Protein AF-A0A970DV91-F1 (afdb_monomer_lite)

Secondary structure (DSSP, 8-state):
-HHHHHHHHHHHHHHH---HHHHHHHHHHHHHHHHHIIIII---GGG--HHHHHHHHHHHHHTT--HHHHHHHHHHHHHHHHHHHHTTSS--

Radius of gyration: 12.73 Å; chains: 1; bounding box: 32×21×33 Å

pLDDT: mean 87.09, std 9.04, range [59.94, 96.69]

Sequence (92 aa):
MQDYLEAFNNYIVVERGLAPNTLESYGRDLRQYLDYLSEKKGIALNETTQATVGGYLLYLQAKGRAASTISRSLAAIKAFYHFLVREQIIQR

Foldseek 3Di:
DVVLLVVLLVCCVPPPVDDPVLSVLLSVLVVVLVCCCCVVPVDDPQRDDPVSLVVVLVVCVVVVHDPVSSVSSVVSVVSSVVVCVVVVVYDD

Structure (mmCIF, N/CA/C/O backbone):
data_AF-A0A970DV91-F1
#
_entry.id   AF-A0A970DV91-F1
#
loop_
_atom_site.g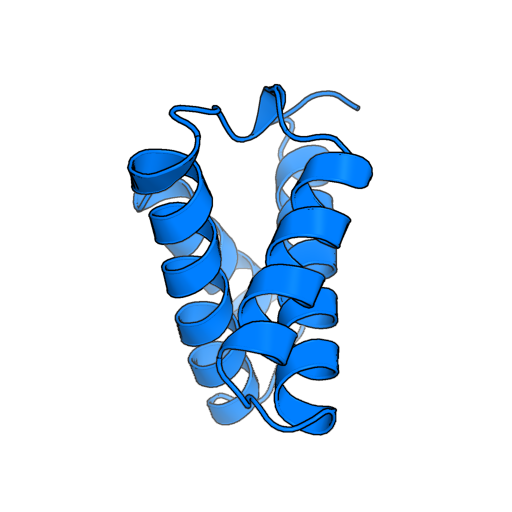roup_PDB
_atom_site.id
_atom_site.type_symbol
_atom_site.label_atom_id
_atom_site.label_alt_id
_atom_site.label_comp_id
_atom_site.label_asym_id
_atom_site.label_entity_id
_atom_site.label_seq_id
_atom_site.pdbx_PDB_ins_code
_atom_site.Cartn_x
_atom_site.Cartn_y
_atom_site.Cartn_z
_atom_site.occupancy
_atom_site.B_iso_or_equiv
_atom_site.auth_seq_id
_atom_site.auth_comp_id
_atom_site.auth_asym_id
_atom_site.auth_atom_id
_atom_site.pdbx_PDB_model_num
ATOM 1 N N . MET A 1 1 ? -12.465 -7.899 0.763 1.00 63.28 1 MET A N 1
ATOM 2 C CA . MET A 1 1 ? -11.234 -7.167 0.355 1.00 63.28 1 MET A CA 1
ATOM 3 C C . MET A 1 1 ? -10.753 -7.607 -1.023 1.00 63.28 1 MET A C 1
ATOM 5 O O . MET A 1 1 ? -10.384 -6.735 -1.798 1.00 63.28 1 MET A O 1
ATOM 9 N N . GLN A 1 2 ? -10.795 -8.908 -1.343 1.00 64.75 2 GLN A N 1
ATOM 10 C CA . GLN A 1 2 ? -10.512 -9.438 -2.688 1.00 64.75 2 GLN A CA 1
ATOM 11 C C . GLN A 1 2 ? -11.398 -8.791 -3.775 1.00 64.75 2 GLN A C 1
ATOM 13 O O . GLN A 1 2 ? -10.880 -8.402 -4.817 1.00 64.75 2 GLN A O 1
ATOM 18 N N . ASP A 1 3 ? -12.680 -8.542 -3.485 1.00 78.94 3 ASP A N 1
ATOM 19 C CA . ASP A 1 3 ? -13.634 -7.907 -4.414 1.00 78.94 3 ASP A CA 1
ATOM 20 C C . ASP A 1 3 ? -13.202 -6.509 -4.886 1.00 78.94 3 ASP A C 1
ATOM 22 O O . ASP A 1 3 ? -13.330 -6.160 -6.056 1.00 78.94 3 ASP A O 1
ATOM 26 N N . TYR A 1 4 ? -12.613 -5.706 -3.994 1.00 83.75 4 TYR A N 1
ATOM 27 C CA . TYR A 1 4 ? -12.141 -4.362 -4.341 1.00 83.75 4 TYR A CA 1
ATOM 28 C C . TYR A 1 4 ? -10.926 -4.393 -5.263 1.00 83.75 4 TYR A C 1
ATOM 30 O O . TYR A 1 4 ? -10.759 -3.510 -6.103 1.00 83.75 4 TYR A O 1
ATOM 38 N N . LEU A 1 5 ? -10.069 -5.403 -5.108 1.00 84.31 5 LEU A N 1
ATOM 39 C CA . LEU A 1 5 ? -8.905 -5.570 -5.965 1.00 84.31 5 LEU A CA 1
ATOM 40 C C . LEU A 1 5 ? -9.314 -5.981 -7.382 1.00 84.31 5 LEU A C 1
ATOM 42 O O . LEU A 1 5 ? -8.721 -5.504 -8.347 1.00 84.31 5 LEU A O 1
ATOM 46 N N . GLU A 1 6 ? -10.321 -6.841 -7.512 1.00 84.75 6 GLU A N 1
ATOM 47 C CA . GLU A 1 6 ? -10.867 -7.221 -8.814 1.00 84.75 6 GLU A CA 1
ATOM 48 C C . GLU A 1 6 ? -11.500 -6.016 -9.521 1.00 84.75 6 GLU A C 1
ATOM 50 O O . GLU A 1 6 ? -11.158 -5.727 -10.671 1.00 84.75 6 GLU A O 1
ATOM 55 N N . ALA A 1 7 ? -12.314 -5.236 -8.802 1.00 85.88 7 ALA A N 1
ATOM 56 C CA . ALA A 1 7 ? -12.891 -3.998 -9.321 1.00 85.88 7 ALA A CA 1
ATOM 57 C C . ALA A 1 7 ? -11.808 -2.997 -9.769 1.00 85.88 7 ALA A C 1
ATOM 59 O O . ALA A 1 7 ? -11.902 -2.409 -10.848 1.00 85.88 7 ALA A O 1
ATOM 60 N N . PHE A 1 8 ? -10.733 -2.856 -8.987 1.00 86.06 8 PHE A N 1
ATOM 61 C CA . PHE A 1 8 ? -9.600 -2.004 -9.341 1.00 86.06 8 PHE A CA 1
ATOM 62 C C . PHE A 1 8 ? -8.852 -2.487 -10.587 1.00 86.06 8 PHE A C 1
ATOM 64 O O . PHE A 1 8 ? -8.481 -1.669 -11.430 1.00 86.06 8 PHE A O 1
ATOM 71 N N . ASN A 1 9 ? -8.626 -3.797 -10.718 1.00 83.12 9 ASN A N 1
ATOM 72 C CA . ASN A 1 9 ? -7.972 -4.359 -11.898 1.00 83.12 9 ASN A CA 1
ATOM 73 C C . ASN A 1 9 ? -8.797 -4.068 -13.157 1.00 83.12 9 ASN A C 1
ATOM 75 O O . ASN A 1 9 ? -8.237 -3.592 -14.142 1.00 83.12 9 ASN A O 1
ATOM 79 N N . ASN A 1 10 ? -10.118 -4.258 -13.100 1.00 83.00 10 ASN A N 1
ATOM 80 C CA . ASN A 1 10 ? -11.017 -3.938 -14.212 1.00 83.00 10 ASN A CA 1
ATOM 81 C C . ASN A 1 10 ? -10.971 -2.443 -14.563 1.00 83.00 10 ASN A C 1
ATOM 83 O O . ASN A 1 10 ? -10.811 -2.080 -15.728 1.00 83.00 10 ASN A O 1
ATOM 87 N N . TYR A 1 11 ? -11.021 -1.572 -13.553 1.00 82.88 11 TYR A N 1
ATOM 88 C CA . TYR A 1 11 ? -10.919 -0.126 -13.739 1.00 82.88 11 TYR A CA 1
ATOM 89 C C . TYR A 1 11 ? -9.596 0.292 -14.391 1.00 82.88 11 TYR A C 1
ATOM 91 O O . TYR A 1 11 ? -9.590 1.060 -15.352 1.00 82.88 11 TYR A O 1
ATOM 99 N N . ILE A 1 12 ? -8.459 -0.203 -13.895 1.00 76.00 12 ILE A N 1
ATOM 100 C CA . ILE A 1 12 ? -7.154 0.299 -14.334 1.00 76.00 12 ILE A CA 1
ATOM 101 C C . ILE A 1 12 ? -6.752 -0.223 -15.723 1.00 76.00 12 ILE A C 1
ATOM 103 O O . ILE A 1 12 ? -5.984 0.453 -16.414 1.00 76.00 12 ILE A O 1
ATOM 107 N N . VAL A 1 13 ? -7.311 -1.365 -16.154 1.00 75.06 13 VAL A N 1
ATOM 108 C CA . VAL A 1 13 ? -7.254 -1.824 -17.553 1.00 75.06 13 VAL A CA 1
ATOM 109 C C . VAL A 1 13 ? -7.970 -0.823 -18.465 1.00 75.06 13 VAL A C 1
ATOM 111 O O . VAL A 1 13 ? -7.391 -0.384 -19.456 1.00 75.06 13 VAL A O 1
ATOM 114 N N . VAL A 1 14 ? -9.206 -0.451 -18.122 1.00 69.25 14 VAL A N 1
ATOM 115 C CA . VAL A 1 14 ? -10.089 0.344 -18.992 1.00 69.25 14 VAL A CA 1
ATOM 116 C C . VAL A 1 14 ? -9.691 1.822 -19.026 1.00 69.25 14 VAL A C 1
ATOM 118 O O . VAL A 1 14 ? -9.604 2.414 -20.096 1.00 69.25 14 VAL A O 1
ATOM 121 N N . GLU A 1 15 ? -9.411 2.422 -17.870 1.00 66.44 15 GLU A N 1
ATOM 122 C CA . GLU A 1 15 ? -9.277 3.881 -17.736 1.00 66.44 15 GLU A CA 1
ATOM 123 C C . GLU A 1 15 ? -7.841 4.398 -17.879 1.00 66.44 15 GLU A C 1
ATOM 125 O O . GLU A 1 15 ? -7.637 5.589 -18.117 1.00 66.44 15 GLU A O 1
ATOM 130 N N . ARG A 1 16 ? -6.822 3.547 -17.691 1.00 65.62 16 ARG A N 1
ATOM 131 C CA . ARG A 1 16 ? -5.415 3.995 -17.689 1.00 65.62 16 ARG A CA 1
ATOM 132 C C . ARG A 1 16 ? -4.518 3.339 -18.723 1.00 65.62 16 ARG A C 1
ATOM 134 O O . ARG A 1 16 ? -3.376 3.779 -18.848 1.00 65.62 16 ARG A O 1
ATOM 141 N N . GLY A 1 17 ? -4.995 2.317 -19.440 1.00 66.75 17 GLY A N 1
ATOM 142 C CA . GLY A 1 17 ? -4.218 1.642 -20.484 1.00 66.75 17 GLY A CA 1
ATOM 143 C C . GLY A 1 17 ? -2.842 1.168 -20.003 1.00 66.75 17 GLY A C 1
ATOM 144 O O . GLY A 1 17 ? -1.879 1.185 -20.770 1.00 66.75 17 GLY A O 1
ATOM 145 N N . LEU A 1 18 ? -2.712 0.826 -18.713 1.00 70.31 18 LEU A N 1
ATOM 146 C CA . LEU A 1 18 ? -1.430 0.411 -18.152 1.00 70.31 18 LEU A CA 1
ATOM 147 C C . LEU A 1 18 ? -0.959 -0.877 -18.824 1.00 70.31 18 LEU A C 1
ATOM 149 O O . LEU A 1 18 ? -1.749 -1.783 -19.088 1.00 70.31 18 LEU A O 1
ATOM 153 N N . ALA A 1 19 ? 0.354 -0.977 -19.042 1.00 76.94 19 ALA A N 1
ATOM 154 C CA . ALA A 1 19 ? 0.953 -2.190 -19.573 1.00 76.94 19 ALA A CA 1
ATOM 155 C C . ALA A 1 19 ? 0.599 -3.399 -18.677 1.00 76.94 19 ALA A C 1
ATOM 157 O O . ALA A 1 19 ? 0.618 -3.264 -17.446 1.00 76.94 19 ALA A O 1
ATOM 158 N N . PRO A 1 20 ? 0.356 -4.591 -19.254 1.00 74.75 20 PRO A N 1
ATOM 159 C CA . PRO A 1 20 ? -0.041 -5.786 -18.501 1.00 74.75 20 PRO A CA 1
ATOM 160 C C . PRO A 1 20 ? 0.887 -6.095 -17.316 1.00 74.75 20 PRO A C 1
ATOM 162 O O . PRO A 1 20 ? 0.438 -6.402 -16.214 1.00 74.75 20 PRO A O 1
ATOM 165 N N . ASN A 1 21 ? 2.193 -5.901 -17.510 1.00 80.50 21 ASN A N 1
ATOM 166 C CA . ASN A 1 21 ? 3.218 -6.139 -16.492 1.00 80.50 21 ASN A CA 1
ATOM 167 C C . ASN A 1 21 ? 3.107 -5.179 -15.294 1.00 80.50 21 ASN A C 1
ATOM 169 O O . ASN A 1 21 ? 3.406 -5.554 -14.156 1.00 80.50 21 ASN A O 1
ATOM 173 N N . THR A 1 22 ? 2.680 -3.936 -15.532 1.00 80.88 22 THR A N 1
ATOM 174 C CA . THR A 1 22 ? 2.432 -2.947 -14.475 1.00 80.88 22 THR A CA 1
ATOM 175 C C . THR A 1 22 ? 1.187 -3.321 -13.681 1.00 80.88 22 THR A C 1
ATOM 177 O O . THR A 1 22 ? 1.196 -3.213 -12.457 1.00 80.88 22 THR A O 1
ATOM 180 N N . LEU A 1 23 ? 0.155 -3.822 -14.361 1.00 82.25 23 LEU A N 1
ATOM 181 C CA . LEU A 1 23 ? -1.094 -4.268 -13.747 1.00 82.25 23 LEU A CA 1
ATOM 182 C C . LEU A 1 23 ? -0.876 -5.470 -12.829 1.00 82.25 23 LEU A C 1
ATOM 184 O O . LEU A 1 23 ? -1.293 -5.458 -11.673 1.00 82.25 23 LEU A O 1
ATOM 188 N N . GLU A 1 24 ? -0.139 -6.471 -13.310 1.00 86.44 24 GLU A N 1
ATOM 189 C CA . GLU A 1 24 ? 0.200 -7.652 -12.517 1.00 86.44 24 GLU A CA 1
ATOM 190 C C . GLU A 1 24 ? 1.046 -7.275 -11.291 1.00 86.44 24 GLU A C 1
ATOM 192 O O . GLU A 1 24 ? 0.797 -7.738 -10.173 1.00 86.44 24 GLU A O 1
ATOM 197 N N . SER A 1 25 ? 2.011 -6.374 -11.491 1.00 88.62 25 SER A N 1
ATOM 198 C CA . SER A 1 25 ? 2.852 -5.841 -10.420 1.00 88.62 25 SER A CA 1
ATOM 199 C C . SER A 1 25 ? 2.030 -5.100 -9.363 1.00 88.62 25 SER A C 1
ATOM 201 O O . SER A 1 25 ? 2.198 -5.365 -8.173 1.00 88.62 25 SER A O 1
ATOM 203 N N . TYR A 1 26 ? 1.105 -4.229 -9.779 1.00 91.19 26 TYR A N 1
ATOM 204 C CA . TYR A 1 26 ? 0.205 -3.511 -8.872 1.00 91.19 26 TYR A CA 1
ATOM 205 C C . TYR A 1 26 ? -0.711 -4.477 -8.127 1.00 91.19 26 TYR A C 1
ATOM 207 O O . TYR A 1 26 ? -0.826 -4.386 -6.908 1.00 91.19 26 TYR A O 1
ATOM 215 N N . GLY A 1 27 ? -1.299 -5.451 -8.823 1.00 90.56 27 GLY A N 1
ATOM 216 C CA . GLY A 1 27 ? -2.146 -6.465 -8.203 1.00 90.56 27 GLY A CA 1
ATOM 217 C C . GLY A 1 27 ? -1.404 -7.278 -7.138 1.00 90.56 27 GLY A C 1
ATOM 218 O O . GLY A 1 27 ? -1.939 -7.520 -6.056 1.00 90.56 27 GLY A O 1
ATOM 219 N N . ARG A 1 28 ? -0.147 -7.665 -7.400 1.00 92.38 28 ARG A N 1
ATOM 220 C CA . ARG A 1 28 ? 0.701 -8.375 -6.425 1.00 92.38 28 ARG A CA 1
ATOM 221 C C . ARG A 1 28 ? 1.049 -7.507 -5.214 1.00 92.38 28 ARG A C 1
ATOM 223 O O . ARG A 1 28 ? 1.065 -8.015 -4.091 1.00 92.38 28 ARG A O 1
ATOM 230 N N . ASP A 1 29 ? 1.350 -6.232 -5.430 1.00 95.12 29 ASP A N 1
ATOM 231 C CA . ASP A 1 29 ? 1.673 -5.306 -4.344 1.00 95.12 29 ASP A CA 1
ATOM 232 C C . ASP A 1 29 ? 0.436 -5.021 -3.475 1.00 95.12 29 ASP A C 1
ATOM 234 O O . ASP A 1 29 ? 0.530 -5.030 -2.248 1.00 95.12 29 ASP A O 1
ATOM 238 N N . LEU A 1 30 ? -0.734 -4.842 -4.097 1.00 94.56 30 LEU A N 1
ATOM 239 C CA . LEU A 1 30 ? -1.992 -4.590 -3.397 1.00 94.56 30 LEU A CA 1
ATOM 240 C C . LEU A 1 30 ? -2.469 -5.800 -2.596 1.00 94.56 30 LEU A C 1
ATOM 242 O O . LEU A 1 30 ? -2.888 -5.614 -1.459 1.00 94.56 30 LEU A O 1
ATOM 246 N N . ARG A 1 31 ? -2.346 -7.030 -3.120 1.00 93.19 31 ARG A N 1
ATOM 247 C CA . ARG A 1 31 ? -2.633 -8.245 -2.329 1.00 93.19 31 ARG A CA 1
ATOM 248 C C . ARG A 1 31 ? -1.809 -8.284 -1.049 1.00 93.19 31 ARG A C 1
ATOM 250 O O . ARG A 1 31 ? -2.379 -8.332 0.030 1.00 93.19 31 ARG A O 1
ATOM 257 N N . GLN A 1 32 ? -0.488 -8.128 -1.160 1.00 93.88 32 GLN A N 1
ATOM 258 C CA . GLN A 1 32 ? 0.394 -8.118 0.013 1.00 93.88 32 GLN A CA 1
ATOM 259 C C . GLN A 1 32 ? 0.038 -7.020 1.023 1.00 93.88 32 GLN A C 1
ATOM 261 O O . GLN A 1 32 ? 0.241 -7.194 2.224 1.00 93.88 32 GLN A O 1
ATOM 266 N N . TYR A 1 33 ? -0.438 -5.869 0.550 1.00 94.69 33 TYR A N 1
ATOM 267 C CA . TYR A 1 33 ? -0.889 -4.794 1.423 1.00 94.69 33 TYR A CA 1
ATOM 268 C C . TYR A 1 33 ? -2.214 -5.129 2.127 1.00 94.69 33 TYR A C 1
ATOM 270 O O . TYR A 1 33 ? -2.324 -4.924 3.334 1.00 94.69 33 TYR A O 1
ATOM 278 N N . LEU A 1 34 ? -3.196 -5.679 1.409 1.00 91.81 34 LEU A N 1
ATOM 279 C CA . LEU A 1 34 ? -4.476 -6.115 1.981 1.00 91.81 34 LEU A CA 1
ATOM 280 C C . LEU A 1 34 ? -4.285 -7.249 3.001 1.00 91.81 34 LEU A C 1
ATOM 282 O O . LEU A 1 34 ? -4.886 -7.218 4.076 1.00 91.81 34 LEU A O 1
ATOM 286 N N . ASP A 1 35 ? -3.393 -8.193 2.708 1.00 90.88 35 ASP A N 1
ATOM 287 C CA . ASP A 1 35 ? -3.009 -9.262 3.635 1.00 90.88 35 ASP A CA 1
ATOM 288 C C . ASP A 1 35 ? -2.383 -8.661 4.902 1.00 90.88 35 ASP A C 1
ATOM 290 O O . ASP A 1 35 ? -2.799 -8.966 6.015 1.00 90.88 35 ASP A O 1
ATOM 294 N N . TYR A 1 36 ? -1.475 -7.688 4.756 1.00 91.94 36 TYR A N 1
ATOM 295 C CA . TYR A 1 36 ? -0.914 -6.968 5.902 1.00 91.94 36 TYR A CA 1
ATOM 296 C C . TYR A 1 36 ? -1.987 -6.255 6.745 1.00 91.94 36 TYR A C 1
ATOM 298 O O . TYR A 1 36 ? -1.925 -6.309 7.976 1.00 91.94 36 TYR A O 1
ATOM 306 N N . LEU A 1 37 ? -2.972 -5.600 6.122 1.00 90.56 37 LEU A N 1
ATOM 307 C CA . LEU A 1 37 ? -4.058 -4.938 6.855 1.00 90.56 37 LEU A CA 1
ATOM 308 C C . LEU A 1 37 ? -4.911 -5.939 7.641 1.00 90.56 37 LEU A C 1
ATOM 310 O O . LEU A 1 37 ? -5.188 -5.709 8.821 1.00 90.56 37 LEU A O 1
ATOM 314 N N . SER A 1 38 ? -5.286 -7.051 7.008 1.00 86.88 38 SER A N 1
ATOM 315 C CA . SER A 1 38 ? -6.137 -8.071 7.624 1.00 86.88 38 SER A CA 1
ATOM 316 C C . SER A 1 38 ? -5.408 -8.852 8.722 1.00 86.88 38 SER A C 1
ATOM 318 O O . SER A 1 38 ? -5.884 -8.898 9.854 1.00 86.88 38 SER A O 1
ATOM 320 N N . GLU A 1 39 ? -4.221 -9.390 8.440 1.00 82.44 39 GLU A N 1
ATOM 321 C CA . GLU A 1 39 ? -3.522 -10.321 9.333 1.00 82.44 39 GLU A CA 1
ATOM 322 C C . GLU A 1 39 ? -2.768 -9.630 10.472 1.00 82.44 39 GLU A C 1
ATOM 324 O O . GLU A 1 39 ? -2.664 -10.172 11.573 1.00 82.44 39 GLU A O 1
ATOM 329 N N . LYS A 1 40 ? -2.179 -8.451 10.226 1.00 72.06 40 LYS A N 1
ATOM 330 C CA . LYS A 1 40 ? -1.327 -7.781 11.227 1.00 72.06 40 LYS A CA 1
ATOM 331 C C . LYS A 1 40 ? -2.043 -6.711 12.023 1.00 72.06 40 LYS A C 1
ATOM 333 O O . LYS A 1 40 ? -1.540 -6.330 13.083 1.00 72.06 40 LYS A O 1
ATOM 338 N N . LYS A 1 41 ? -3.145 -6.178 11.503 1.00 72.94 41 LYS A N 1
ATOM 339 C CA . LYS A 1 41 ? -3.805 -5.016 12.095 1.00 72.94 41 LYS A CA 1
ATOM 340 C C . LYS A 1 41 ? -5.298 -5.208 12.337 1.00 72.94 41 LYS A C 1
ATOM 342 O O . LYS A 1 41 ? -5.808 -4.530 13.220 1.00 72.94 41 LYS A O 1
ATOM 347 N N . GLY A 1 42 ? -5.974 -6.100 11.606 1.00 80.69 42 GLY A N 1
ATOM 348 C CA . GLY A 1 42 ? -7.432 -6.225 11.671 1.00 80.69 42 GLY A CA 1
ATOM 349 C C . GLY A 1 42 ? -8.146 -4.925 11.283 1.00 80.69 42 GLY A C 1
ATOM 350 O O . GLY A 1 42 ? -9.220 -4.649 11.799 1.00 80.69 42 GLY A O 1
ATOM 351 N N . ILE A 1 43 ? -7.515 -4.106 10.431 1.00 81.94 43 ILE A N 1
ATOM 352 C CA . ILE A 1 43 ? -7.986 -2.767 10.054 1.00 81.94 43 ILE A CA 1
ATOM 353 C C . ILE A 1 43 ? -8.721 -2.850 8.719 1.00 81.94 43 ILE A C 1
ATOM 355 O O . ILE A 1 43 ? -8.192 -3.407 7.749 1.00 81.94 43 ILE A O 1
ATOM 359 N N . ALA A 1 44 ? -9.910 -2.257 8.643 1.00 83.25 44 ALA A N 1
ATOM 360 C CA . ALA A 1 44 ? -10.631 -2.131 7.386 1.00 83.25 44 ALA A CA 1
ATOM 361 C C . ALA A 1 44 ? -10.039 -1.020 6.489 1.00 83.25 44 ALA A C 1
ATOM 363 O O . ALA A 1 44 ? -9.354 -0.100 6.939 1.00 83.25 44 ALA A O 1
ATOM 364 N N . LEU A 1 45 ? -10.295 -1.085 5.176 1.00 84.88 45 LEU A N 1
ATOM 365 C CA . LEU A 1 45 ? -9.756 -0.112 4.208 1.00 84.88 45 LEU A CA 1
ATOM 366 C C . LEU A 1 45 ? -10.166 1.335 4.522 1.00 84.88 45 LEU A C 1
ATOM 368 O O . LEU A 1 45 ? -9.368 2.250 4.349 1.00 84.88 45 LEU A O 1
ATOM 372 N N . ASN A 1 46 ? -11.385 1.532 5.017 1.00 84.44 46 ASN A N 1
ATOM 373 C CA . ASN A 1 46 ? -11.923 2.831 5.428 1.00 84.44 46 ASN A CA 1
ATOM 374 C C . ASN A 1 46 ? -11.327 3.358 6.747 1.00 84.44 46 ASN A C 1
ATOM 376 O O . ASN A 1 46 ? -11.442 4.542 7.031 1.00 84.44 46 ASN A O 1
ATOM 380 N N . GLU A 1 47 ? -10.678 2.507 7.538 1.00 85.62 47 GLU A N 1
ATOM 381 C CA . GLU A 1 47 ? -10.012 2.879 8.794 1.00 85.62 47 GLU A CA 1
ATOM 382 C C . GLU A 1 47 ? -8.504 3.112 8.606 1.00 85.62 47 GLU A C 1
ATOM 384 O O . GLU A 1 47 ? -7.770 3.447 9.541 1.00 85.62 47 GLU A O 1
ATOM 389 N N . THR A 1 48 ? -7.998 2.919 7.387 1.00 88.19 48 THR A N 1
ATOM 390 C CA . THR A 1 48 ? -6.579 3.090 7.098 1.00 88.19 48 THR A CA 1
ATOM 391 C C . THR A 1 48 ? -6.210 4.570 7.034 1.00 88.19 48 THR A C 1
ATOM 393 O O . THR A 1 48 ? -6.775 5.345 6.270 1.00 88.19 48 THR A O 1
ATOM 396 N N . THR A 1 49 ? -5.162 4.952 7.766 1.00 89.62 49 THR A N 1
ATOM 397 C CA . THR A 1 49 ? -4.578 6.299 7.718 1.00 89.62 49 THR A CA 1
ATOM 398 C C . THR A 1 49 ? -3.246 6.321 6.962 1.00 89.62 49 THR A C 1
ATOM 400 O O . THR A 1 49 ? -2.645 5.283 6.665 1.00 89.62 49 THR A O 1
ATOM 403 N N . GLN A 1 50 ? -2.707 7.519 6.713 1.00 89.94 50 GLN A N 1
ATOM 404 C CA . GLN A 1 50 ? -1.346 7.668 6.175 1.00 89.94 50 GLN A CA 1
ATOM 405 C C . GLN A 1 50 ? -0.291 6.987 7.063 1.00 89.94 50 GLN A C 1
ATOM 407 O O . GLN A 1 50 ? 0.677 6.432 6.545 1.00 89.94 50 GLN A O 1
ATOM 412 N N . ALA A 1 51 ? -0.500 6.964 8.385 1.00 91.06 51 ALA A N 1
ATOM 413 C CA . ALA A 1 51 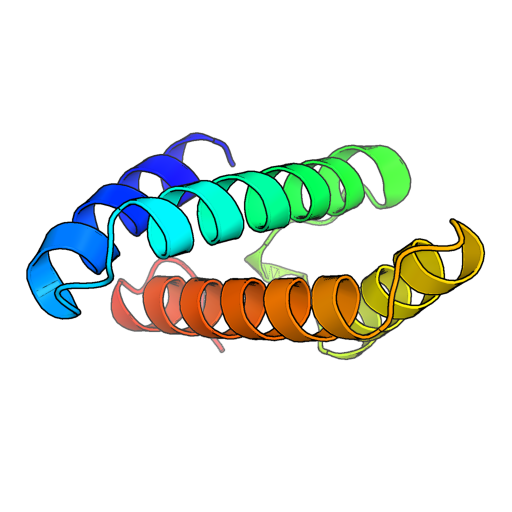? 0.379 6.267 9.319 1.00 91.06 51 ALA A CA 1
ATOM 414 C C . ALA A 1 51 ? 0.332 4.743 9.122 1.00 91.06 51 ALA A C 1
ATOM 416 O O . ALA A 1 51 ? 1.374 4.089 9.158 1.00 91.06 51 ALA A O 1
ATOM 417 N N . THR A 1 52 ? -0.844 4.174 8.833 1.00 92.00 52 THR A N 1
ATOM 418 C CA . THR A 1 52 ? -0.986 2.745 8.509 1.00 92.00 52 THR A CA 1
ATOM 419 C C . THR A 1 52 ? -0.201 2.384 7.244 1.00 92.00 52 THR A C 1
ATOM 421 O O . THR A 1 52 ? 0.522 1.385 7.232 1.00 92.00 52 THR A O 1
ATOM 424 N N . VAL A 1 53 ? -0.279 3.221 6.200 1.00 93.94 53 VAL A N 1
ATOM 425 C CA . VAL A 1 53 ? 0.502 3.039 4.963 1.00 93.94 53 VAL A CA 1
ATOM 426 C C . VAL A 1 53 ? 2.001 3.183 5.237 1.00 93.94 53 VAL A C 1
ATOM 428 O O . VAL A 1 53 ? 2.777 2.326 4.823 1.00 93.94 53 VAL A O 1
ATOM 431 N N . GLY A 1 54 ? 2.422 4.210 5.982 1.00 94.50 54 GLY A N 1
ATOM 432 C CA . GLY A 1 54 ? 3.824 4.396 6.369 1.00 94.50 54 GLY A CA 1
ATOM 433 C C . GLY A 1 54 ? 4.385 3.199 7.142 1.00 94.50 54 GLY A C 1
ATOM 434 O O . GLY A 1 54 ? 5.471 2.712 6.829 1.00 94.50 54 GLY A O 1
ATOM 435 N N . GLY A 1 55 ? 3.608 2.655 8.083 1.00 94.81 55 GLY A N 1
ATOM 436 C CA . GLY A 1 55 ? 3.961 1.439 8.816 1.00 94.81 55 GLY A CA 1
ATOM 437 C C . GLY A 1 55 ? 4.143 0.222 7.906 1.00 94.81 55 GLY A C 1
ATOM 438 O O . GLY A 1 55 ? 5.074 -0.556 8.105 1.00 94.81 55 GLY A O 1
ATOM 439 N N . TYR A 1 56 ? 3.316 0.080 6.867 1.00 96.00 56 TYR A N 1
ATOM 440 C CA . TYR A 1 56 ? 3.494 -0.974 5.866 1.00 96.00 56 TYR A CA 1
ATOM 441 C C . TYR A 1 56 ? 4.787 -0.805 5.049 1.00 96.00 56 TYR A C 1
ATOM 443 O O . TYR A 1 56 ? 5.502 -1.782 4.825 1.00 96.00 56 TYR A O 1
ATOM 451 N N . LEU A 1 57 ? 5.144 0.418 4.644 1.00 96.56 57 LEU A N 1
ATOM 452 C CA . LEU A 1 57 ? 6.401 0.653 3.917 1.00 96.56 57 LEU A CA 1
ATOM 453 C C . LEU A 1 57 ? 7.625 0.325 4.784 1.00 96.56 57 LEU A C 1
ATOM 455 O O . LEU A 1 57 ? 8.560 -0.319 4.308 1.00 96.56 57 LEU A O 1
ATOM 459 N N . LEU A 1 58 ? 7.591 0.698 6.067 1.00 96.12 58 LEU A N 1
ATOM 460 C CA . LEU A 1 58 ? 8.627 0.325 7.035 1.00 96.12 58 LEU A CA 1
ATOM 461 C C . LEU A 1 58 ? 8.703 -1.193 7.226 1.00 96.12 58 LEU A C 1
ATOM 463 O O . LEU A 1 58 ? 9.796 -1.750 7.301 1.00 96.12 58 LEU A O 1
ATOM 467 N N . TYR A 1 59 ? 7.560 -1.880 7.241 1.00 95.44 59 TYR A N 1
ATOM 468 C CA . TYR A 1 59 ? 7.508 -3.340 7.277 1.00 95.44 59 TYR A CA 1
ATOM 469 C C . TYR A 1 59 ? 8.163 -3.982 6.042 1.00 95.44 59 TYR A C 1
ATOM 471 O O . TYR A 1 59 ? 8.928 -4.939 6.183 1.00 95.44 59 TYR A O 1
ATOM 479 N N . LEU A 1 60 ? 7.927 -3.450 4.837 1.00 96.25 60 LEU A N 1
ATOM 480 C CA . LEU A 1 60 ? 8.601 -3.925 3.622 1.00 96.25 60 LEU A CA 1
ATOM 481 C C . LEU A 1 60 ? 10.113 -3.678 3.671 1.00 96.25 60 LEU A C 1
ATOM 483 O O . LEU A 1 60 ? 10.887 -4.555 3.278 1.00 96.25 60 LEU A O 1
ATOM 487 N N . GLN A 1 61 ? 10.531 -2.518 4.180 1.00 96.31 61 GLN A N 1
ATOM 488 C CA . GLN A 1 61 ? 11.942 -2.191 4.369 1.00 96.31 61 GLN A CA 1
ATOM 489 C C . GLN A 1 61 ? 12.611 -3.146 5.366 1.00 96.31 61 GLN A C 1
ATOM 491 O O . GLN A 1 61 ? 13.676 -3.683 5.075 1.00 96.31 61 GLN A O 1
ATOM 496 N N . ALA A 1 62 ? 11.964 -3.428 6.499 1.00 96.00 62 ALA A N 1
ATOM 497 C CA . ALA A 1 62 ? 12.453 -4.381 7.496 1.00 96.00 62 ALA A CA 1
ATOM 498 C C . ALA A 1 62 ? 12.548 -5.818 6.948 1.00 96.00 62 ALA A C 1
ATOM 500 O O . ALA A 1 62 ? 13.405 -6.588 7.371 1.00 96.00 62 ALA A O 1
ATOM 501 N N . LYS A 1 63 ? 11.712 -6.170 5.962 1.00 95.12 63 LYS A N 1
ATOM 502 C CA . LYS A 1 63 ? 11.799 -7.429 5.202 1.00 95.12 63 LYS A CA 1
ATOM 503 C C . LYS A 1 63 ? 12.891 -7.440 4.119 1.00 95.12 63 LYS A C 1
ATOM 505 O O . LYS A 1 63 ? 12.979 -8.413 3.372 1.00 95.12 63 LYS A O 1
ATOM 510 N N . GLY A 1 64 ? 13.686 -6.377 3.986 1.00 96.44 64 GLY A N 1
ATOM 511 C CA . GLY A 1 64 ? 14.767 -6.288 3.001 1.00 96.44 64 GLY A CA 1
ATOM 512 C C . GLY A 1 64 ? 14.286 -6.123 1.557 1.00 96.44 64 GLY A C 1
ATOM 513 O O . GLY A 1 64 ? 15.000 -6.482 0.622 1.00 96.44 64 GLY A O 1
ATOM 514 N N . ARG A 1 65 ? 13.064 -5.616 1.335 1.00 96.62 65 ARG A N 1
ATOM 515 C CA . ARG A 1 65 ? 12.580 -5.343 -0.027 1.00 96.62 65 ARG A CA 1
ATOM 516 C C . ARG A 1 65 ? 13.357 -4.180 -0.648 1.00 96.62 65 ARG A C 1
ATOM 518 O O . ARG A 1 65 ? 13.630 -3.181 0.009 1.00 96.62 65 ARG A O 1
ATOM 525 N N . ALA A 1 66 ? 13.665 -4.297 -1.939 1.00 96.56 66 ALA A N 1
ATOM 526 C CA . ALA A 1 66 ? 14.363 -3.253 -2.682 1.00 96.56 66 ALA A CA 1
ATOM 527 C C . ALA A 1 66 ? 13.558 -1.943 -2.713 1.00 96.56 66 ALA A C 1
ATOM 529 O O . ALA A 1 66 ? 12.330 -1.969 -2.839 1.00 96.56 66 ALA A O 1
ATOM 530 N N . ALA A 1 67 ? 14.252 -0.801 -2.696 1.00 95.25 67 ALA A N 1
ATOM 531 C CA . ALA A 1 67 ? 13.630 0.525 -2.726 1.00 95.25 67 ALA A CA 1
ATOM 532 C C . ALA A 1 67 ? 12.661 0.699 -3.910 1.00 95.25 67 ALA A C 1
ATOM 534 O O . ALA A 1 67 ? 11.553 1.195 -3.735 1.00 95.25 67 ALA A O 1
ATOM 535 N N . SER A 1 68 ? 13.018 0.184 -5.092 1.00 94.38 68 SER A N 1
ATOM 536 C CA . SER A 1 68 ? 12.153 0.191 -6.281 1.00 94.38 68 SER A CA 1
ATOM 537 C C . SER A 1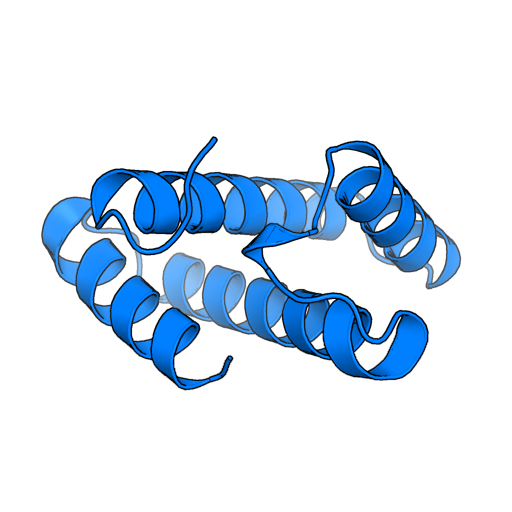 68 ? 10.836 -0.570 -6.079 1.00 94.38 68 SER A C 1
ATOM 539 O O . SER A 1 68 ? 9.795 -0.155 -6.585 1.00 94.38 68 SER A O 1
ATOM 541 N N . THR A 1 69 ? 10.854 -1.659 -5.305 1.00 93.56 69 THR A N 1
ATOM 542 C CA . THR A 1 69 ? 9.647 -2.423 -4.954 1.00 93.56 69 THR A CA 1
ATOM 543 C C . THR A 1 69 ? 8.783 -1.648 -3.966 1.00 93.56 69 THR A C 1
ATOM 545 O O . THR A 1 69 ? 7.571 -1.584 -4.142 1.00 93.56 69 THR A O 1
ATOM 548 N N . ILE A 1 70 ? 9.397 -1.008 -2.967 1.00 96.69 70 ILE A N 1
ATOM 549 C CA . ILE A 1 70 ? 8.684 -0.175 -1.987 1.00 96.69 70 ILE A CA 1
ATOM 550 C C . ILE A 1 70 ? 8.014 1.015 -2.688 1.00 96.69 70 ILE A C 1
ATOM 552 O O . ILE A 1 70 ? 6.830 1.273 -2.473 1.00 96.69 70 ILE A O 1
ATOM 556 N N . SER A 1 71 ? 8.731 1.702 -3.582 1.00 95.50 71 SER A N 1
ATOM 557 C CA . SER A 1 71 ? 8.181 2.812 -4.368 1.00 95.50 71 SER A CA 1
ATOM 558 C C .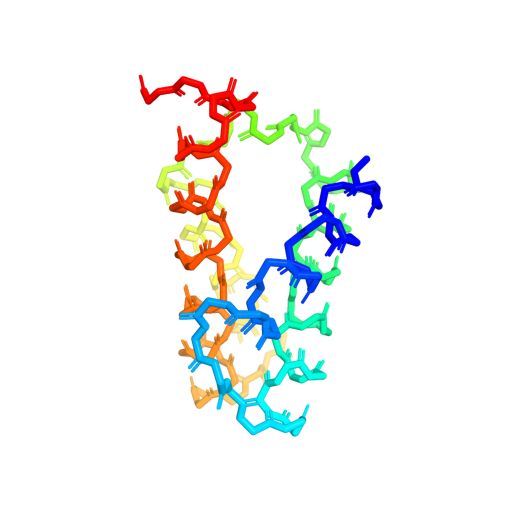 SER A 1 71 ? 7.027 2.370 -5.268 1.00 95.50 71 SER A C 1
ATOM 560 O O . SER A 1 71 ? 5.999 3.049 -5.310 1.00 95.50 71 SER A O 1
ATOM 562 N N . ARG A 1 72 ? 7.159 1.226 -5.955 1.00 94.62 72 ARG A N 1
ATOM 563 C CA . ARG A 1 72 ? 6.085 0.671 -6.794 1.00 94.62 72 ARG A CA 1
ATOM 564 C C . ARG A 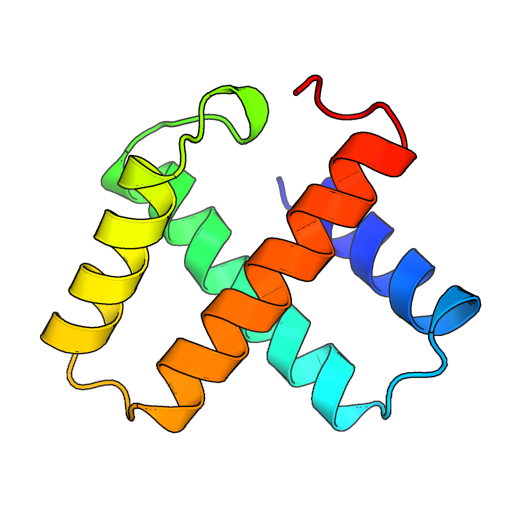1 72 ? 4.858 0.284 -5.968 1.00 94.62 72 ARG A C 1
ATOM 566 O O . ARG A 1 72 ? 3.745 0.631 -6.353 1.00 94.62 72 ARG A O 1
ATOM 573 N N . SER A 1 73 ? 5.064 -0.324 -4.803 1.00 96.00 73 SER A N 1
ATOM 574 C CA . SER A 1 73 ? 3.983 -0.669 -3.880 1.00 96.00 73 SER A CA 1
ATOM 575 C C . SER A 1 73 ? 3.236 0.574 -3.384 1.00 96.00 73 SER A C 1
ATOM 577 O O . SER A 1 73 ? 2.009 0.619 -3.438 1.00 96.00 73 SER A O 1
ATOM 579 N N . LEU A 1 74 ? 3.952 1.641 -3.010 1.00 96.25 74 LEU A N 1
ATOM 580 C CA . LEU A 1 74 ? 3.329 2.915 -2.641 1.00 96.25 74 LEU A CA 1
ATOM 581 C C . LEU A 1 74 ? 2.522 3.526 -3.797 1.00 96.25 74 LEU A C 1
ATOM 583 O O . LEU A 1 74 ? 1.431 4.055 -3.575 1.00 96.25 74 LEU A O 1
ATOM 587 N N . ALA A 1 75 ? 3.039 3.468 -5.026 1.00 93.38 75 ALA A N 1
ATOM 588 C CA . ALA A 1 75 ? 2.325 3.963 -6.200 1.00 93.38 75 ALA A CA 1
ATOM 589 C C . ALA A 1 75 ? 1.032 3.168 -6.459 1.00 93.38 75 ALA A C 1
ATOM 591 O O . ALA A 1 75 ? -0.011 3.776 -6.713 1.00 93.38 75 ALA A O 1
ATOM 592 N N . ALA A 1 76 ? 1.080 1.840 -6.319 1.00 93.88 76 ALA A N 1
ATOM 593 C CA . ALA A 1 76 ? -0.088 0.970 -6.424 1.00 93.88 76 ALA A CA 1
ATOM 594 C C . ALA A 1 76 ? -1.134 1.296 -5.347 1.00 93.88 76 ALA A C 1
ATOM 596 O O . ALA A 1 76 ? -2.300 1.510 -5.674 1.00 93.88 76 ALA A O 1
ATOM 597 N N . ILE A 1 77 ? -0.712 1.433 -4.084 1.00 94.88 77 ILE A N 1
ATOM 598 C CA . ILE A 1 77 ? -1.588 1.796 -2.958 1.00 94.88 77 ILE A CA 1
ATOM 599 C C . ILE A 1 77 ? -2.269 3.146 -3.208 1.00 94.88 77 ILE A C 1
ATOM 601 O O . ILE A 1 77 ? -3.483 3.263 -3.057 1.00 94.88 77 ILE A O 1
ATOM 605 N N . LYS A 1 78 ? -1.521 4.167 -3.644 1.00 92.50 78 LYS A N 1
ATOM 606 C CA . LYS A 1 78 ? -2.095 5.486 -3.961 1.00 92.50 78 LYS A CA 1
ATOM 607 C C . LYS A 1 78 ? -3.134 5.410 -5.079 1.00 92.50 78 LYS A C 1
ATOM 609 O O . LYS A 1 78 ? -4.198 6.013 -4.954 1.00 92.50 78 LYS A O 1
ATOM 614 N N . ALA A 1 79 ? -2.832 4.684 -6.155 1.00 91.19 79 ALA A N 1
ATOM 615 C CA . ALA A 1 79 ? -3.767 4.496 -7.261 1.00 91.19 79 ALA A CA 1
ATOM 616 C C . ALA A 1 79 ? -5.044 3.773 -6.803 1.00 91.19 79 ALA A C 1
ATOM 618 O O . ALA A 1 79 ? -6.141 4.171 -7.189 1.00 91.19 79 ALA A O 1
ATOM 619 N N . PHE A 1 80 ? -4.900 2.769 -5.938 1.00 92.75 80 PHE A N 1
ATOM 620 C CA . PHE A 1 80 ? -6.014 2.017 -5.375 1.00 92.75 80 PHE A CA 1
ATOM 621 C C . PHE A 1 80 ? -6.919 2.882 -4.494 1.00 92.75 80 PHE A C 1
ATOM 623 O O . PHE A 1 80 ? -8.116 2.950 -4.746 1.00 92.75 80 PHE A O 1
ATOM 630 N N . TYR A 1 81 ? -6.368 3.630 -3.533 1.00 91.94 81 TYR A N 1
ATOM 631 C CA . TYR A 1 81 ? -7.174 4.539 -2.704 1.00 91.94 81 TYR A CA 1
ATOM 632 C C . TYR A 1 81 ? -7.852 5.642 -3.526 1.00 91.94 81 TYR A C 1
ATOM 634 O O . TYR A 1 81 ? -8.989 6.007 -3.240 1.00 91.94 81 TYR A O 1
ATOM 642 N N . HIS A 1 82 ? -7.197 6.148 -4.575 1.00 90.19 82 HIS A N 1
ATOM 643 C CA . HIS A 1 82 ? -7.823 7.110 -5.483 1.00 90.19 82 HIS A CA 1
ATOM 644 C C . HIS A 1 82 ? -9.030 6.509 -6.218 1.00 90.19 82 HIS A C 1
ATOM 646 O O . HIS A 1 82 ? -10.065 7.162 -6.322 1.00 90.19 82 HIS A O 1
ATOM 652 N N . PHE A 1 83 ? -8.914 5.262 -6.682 1.00 90.38 83 PHE A N 1
ATOM 653 C CA . PHE A 1 83 ? -10.031 4.513 -7.259 1.00 90.38 83 PHE A CA 1
ATOM 654 C C . PHE A 1 83 ? -11.168 4.320 -6.247 1.00 90.38 83 PHE A C 1
ATOM 656 O O . PHE A 1 83 ? -12.304 4.661 -6.551 1.00 90.38 83 PHE A O 1
ATOM 663 N N . LEU A 1 84 ? -10.871 3.867 -5.026 1.00 91.25 84 LEU A N 1
ATOM 664 C CA . LEU A 1 84 ? -11.903 3.625 -4.011 1.00 91.25 84 LEU A CA 1
ATOM 665 C C . LEU A 1 84 ? -12.689 4.894 -3.645 1.00 91.25 84 LEU A C 1
ATOM 667 O O . LEU A 1 84 ? -13.898 4.825 -3.438 1.00 91.25 84 LEU A O 1
ATOM 671 N N . VAL A 1 85 ? -12.018 6.049 -3.578 1.00 90.75 85 VAL A N 1
ATOM 672 C CA . VAL A 1 85 ? -12.683 7.343 -3.347 1.00 90.75 85 VAL A CA 1
ATOM 673 C C . VAL A 1 85 ? -13.526 7.753 -4.558 1.00 90.75 85 VAL A C 1
ATOM 675 O O . VAL A 1 85 ? -14.648 8.234 -4.394 1.00 90.75 85 VAL A O 1
ATOM 678 N N . ARG A 1 86 ? -13.012 7.556 -5.781 1.00 89.81 86 ARG A N 1
ATOM 679 C CA . ARG A 1 86 ? -13.737 7.868 -7.023 1.00 89.81 86 ARG A CA 1
ATOM 680 C C . ARG A 1 86 ? -15.032 7.064 -7.134 1.00 89.81 86 ARG A C 1
ATOM 682 O O . ARG A 1 86 ? -16.068 7.649 -7.423 1.00 89.81 86 ARG A O 1
ATOM 689 N N . GLU A 1 87 ? -14.979 5.774 -6.820 1.00 89.25 87 GLU A N 1
ATOM 690 C CA . GLU A 1 87 ? -16.139 4.875 -6.838 1.00 89.25 87 GLU A CA 1
ATOM 691 C C . GLU A 1 87 ? -17.042 5.016 -5.600 1.00 89.25 87 GLU A C 1
ATOM 693 O O . GLU A 1 87 ? -17.976 4.239 -5.430 1.00 89.25 87 GLU A O 1
ATOM 698 N N . GLN A 1 88 ? -16.769 5.984 -4.713 1.00 89.88 88 GLN A N 1
ATOM 699 C CA . GLN A 1 88 ? -17.524 6.210 -3.471 1.00 89.88 88 GLN A CA 1
ATOM 700 C C . GLN A 1 88 ? -17.564 4.983 -2.535 1.00 89.88 88 GLN A C 1
ATOM 702 O O . GLN A 1 88 ? -18.430 4.881 -1.670 1.00 89.88 88 GLN A O 1
ATOM 707 N N . ILE A 1 89 ? -16.604 4.062 -2.675 1.00 87.62 89 ILE A N 1
ATOM 708 C CA . ILE A 1 89 ? -16.472 2.863 -1.834 1.00 87.62 89 ILE A CA 1
ATOM 709 C C . ILE A 1 89 ? -15.950 3.243 -0.445 1.00 87.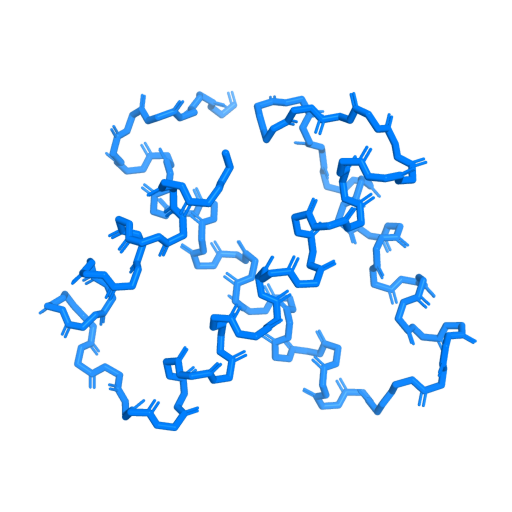62 89 ILE A C 1
ATOM 711 O O . ILE A 1 89 ? -16.330 2.643 0.559 1.00 87.62 89 ILE A O 1
ATOM 715 N N . ILE A 1 90 ? -15.071 4.246 -0.385 1.00 86.50 90 ILE A N 1
ATOM 716 C CA . ILE A 1 90 ? -14.582 4.826 0.866 1.00 86.50 90 ILE A CA 1
ATOM 717 C C . ILE A 1 90 ? -14.749 6.342 0.842 1.00 86.50 90 ILE A C 1
ATOM 719 O O . ILE A 1 90 ? -14.647 6.981 -0.208 1.00 86.50 90 ILE A O 1
ATOM 723 N N . GLN A 1 91 ? -14.957 6.913 2.025 1.00 76.19 91 GLN A N 1
ATOM 724 C CA . GLN A 1 91 ? -14.975 8.356 2.231 1.00 76.19 91 GLN A CA 1
ATOM 725 C C . GLN A 1 91 ? -13.613 8.825 2.747 1.00 76.19 91 GLN A C 1
ATOM 727 O O . GLN A 1 91 ? -12.885 8.058 3.378 1.00 76.19 91 GLN A O 1
ATOM 732 N N . ARG A 1 92 ? -13.246 10.055 2.383 1.00 59.94 92 ARG A N 1
ATOM 733 C CA . ARG A 1 92 ? -11.948 10.653 2.704 1.00 59.94 92 ARG A CA 1
ATOM 734 C C . ARG A 1 92 ? -11.885 11.145 4.144 1.00 59.94 92 ARG A C 1
ATOM 736 O O . ARG A 1 92 ? -12.911 11.687 4.603 1.00 59.94 92 ARG A O 1
#